Protein AF-A0A1D9PFC2-F1 (afdb_monomer_lite)

Radius of gyration: 24.16 Å; chains: 1; bounding box: 25×32×72 Å

Structure (mmCIF, N/CA/C/O backbone):
data_AF-A0A1D9PFC2-F1
#
_entry.id   AF-A0A1D9PFC2-F1
#
loop_
_atom_site.group_PDB
_atom_site.id
_atom_site.type_symbol
_atom_site.label_atom_id
_atom_site.label_alt_id
_atom_site.label_comp_id
_atom_site.label_asym_id
_atom_site.label_entity_id
_atom_site.label_seq_id
_atom_site.pdbx_PDB_ins_code
_atom_site.Cartn_x
_atom_site.Cartn_y
_atom_site.Cartn_z
_atom_site.occupancy
_atom_site.B_iso_or_equiv
_atom_site.auth_seq_id
_atom_site.auth_comp_id
_atom_site.auth_asym_id
_atom_site.auth_atom_id
_atom_site.pdbx_PDB_model_num
ATOM 1 N N . MET A 1 1 ? -13.643 -27.331 61.785 1.00 56.28 1 MET A N 1
ATOM 2 C CA . MET A 1 1 ? -14.290 -26.475 60.756 1.00 56.28 1 MET A CA 1
ATOM 3 C C . MET A 1 1 ? -13.364 -25.444 60.072 1.00 56.28 1 MET A C 1
ATOM 5 O O . MET A 1 1 ? -13.853 -24.663 59.266 1.00 56.28 1 MET A O 1
ATOM 9 N N . ARG A 1 2 ? -12.039 -25.407 60.330 1.00 62.56 2 ARG A N 1
ATOM 10 C CA . ARG A 1 2 ? -11.140 -24.334 59.827 1.00 62.56 2 ARG A CA 1
ATOM 11 C C . ARG A 1 2 ? -10.310 -24.711 58.584 1.00 62.56 2 ARG A C 1
ATOM 13 O O . ARG A 1 2 ? -9.909 -23.834 57.834 1.00 62.56 2 ARG A O 1
ATOM 20 N N . LYS A 1 3 ? -10.102 -26.013 58.337 1.00 61.47 3 LYS A N 1
ATOM 21 C CA . LYS A 1 3 ? -9.236 -26.526 57.254 1.00 61.47 3 LYS A CA 1
ATOM 22 C C . LYS A 1 3 ? -9.874 -26.423 55.860 1.00 61.47 3 LYS A C 1
ATOM 24 O O . LYS A 1 3 ? -9.188 -26.103 54.900 1.00 61.47 3 LYS A O 1
ATOM 29 N N . HIS A 1 4 ? -11.194 -26.598 55.763 1.00 69.50 4 HIS A N 1
ATOM 30 C CA . HIS A 1 4 ? -11.926 -26.513 54.490 1.00 69.50 4 HIS A CA 1
ATOM 31 C C . HIS A 1 4 ? -11.994 -25.081 53.937 1.00 69.50 4 HIS A C 1
ATOM 33 O O . HIS A 1 4 ? -11.948 -24.886 52.730 1.00 69.50 4 HIS A O 1
ATOM 39 N N . LYS A 1 5 ? -12.033 -24.070 54.820 1.00 70.62 5 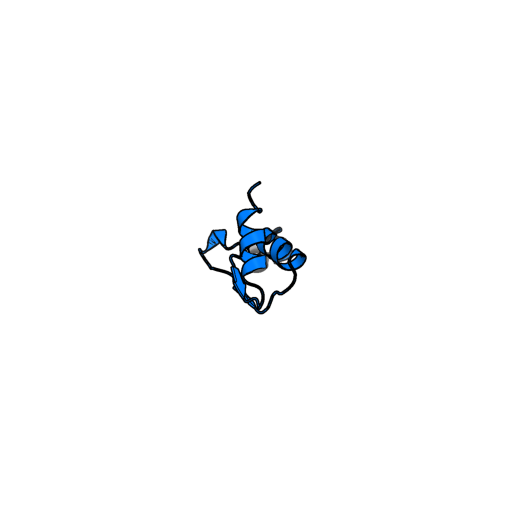LYS A N 1
ATOM 40 C CA . LYS A 1 5 ? -12.036 -22.653 54.422 1.00 70.62 5 LYS A CA 1
ATOM 41 C C . LYS A 1 5 ? -10.686 -22.196 53.862 1.00 70.62 5 LYS A C 1
ATOM 43 O O . LYS A 1 5 ? -10.661 -21.378 52.954 1.00 70.62 5 LYS A O 1
ATOM 48 N N . LEU A 1 6 ? -9.582 -22.754 54.365 1.00 70.81 6 LEU A N 1
ATOM 49 C CA . LEU A 1 6 ? -8.242 -22.468 53.849 1.00 70.81 6 LEU A CA 1
ATOM 50 C C . LEU A 1 6 ? -8.028 -23.109 52.469 1.00 70.81 6 LEU A C 1
ATOM 52 O O . LEU A 1 6 ? -7.522 -22.457 51.566 1.00 70.81 6 LEU A O 1
ATOM 56 N N . PHE A 1 7 ? -8.500 -24.346 52.284 1.00 72.94 7 PHE A N 1
ATOM 57 C CA . PHE A 1 7 ? -8.481 -25.017 50.980 1.00 72.94 7 PHE A CA 1
ATOM 58 C C . PHE A 1 7 ? -9.317 -24.281 49.926 1.00 72.94 7 PHE A C 1
ATOM 60 O O . PHE A 1 7 ? -8.864 -24.110 48.799 1.00 72.94 7 PHE A O 1
ATOM 67 N N . ALA A 1 8 ? -10.504 -23.791 50.298 1.00 72.44 8 ALA A N 1
ATOM 68 C CA . ALA A 1 8 ? -11.340 -22.995 49.401 1.00 72.44 8 ALA A CA 1
ATOM 69 C C . ALA A 1 8 ? -10.647 -21.696 48.950 1.00 72.44 8 ALA A C 1
ATOM 71 O O . ALA A 1 8 ? -10.777 -21.301 47.797 1.00 72.44 8 ALA A O 1
ATOM 72 N N . LEU A 1 9 ? -9.874 -21.058 49.833 1.00 70.44 9 LEU A N 1
ATOM 73 C CA . LEU A 1 9 ? -9.177 -19.806 49.532 1.00 70.44 9 LEU A CA 1
ATOM 74 C C . LEU A 1 9 ? -7.958 -20.022 48.618 1.00 70.44 9 LEU A C 1
ATOM 76 O O . LEU A 1 9 ? -7.714 -19.212 47.729 1.00 70.44 9 LEU A O 1
ATOM 80 N N . VAL A 1 10 ? -7.258 -21.151 48.772 1.00 72.56 10 VAL A N 1
ATOM 81 C CA . VAL A 1 10 ? -6.155 -21.566 47.882 1.00 72.56 10 VAL A CA 1
ATOM 82 C C . VAL A 1 10 ? -6.666 -21.939 46.483 1.00 72.56 10 VAL A C 1
ATOM 84 O O . VAL A 1 10 ? -6.049 -21.589 45.478 1.00 72.56 10 VAL A O 1
ATOM 87 N N . LEU A 1 11 ? -7.819 -22.605 46.388 1.00 72.56 11 LEU A N 1
ATOM 88 C CA . LEU A 1 11 ? -8.443 -22.906 45.094 1.00 72.56 11 LEU A CA 1
ATOM 89 C C . LEU A 1 11 ? -8.951 -21.635 44.395 1.00 72.56 11 LEU A C 1
ATOM 91 O O . LEU A 1 11 ? -8.783 -21.493 43.184 1.00 72.56 11 LEU A O 1
ATOM 95 N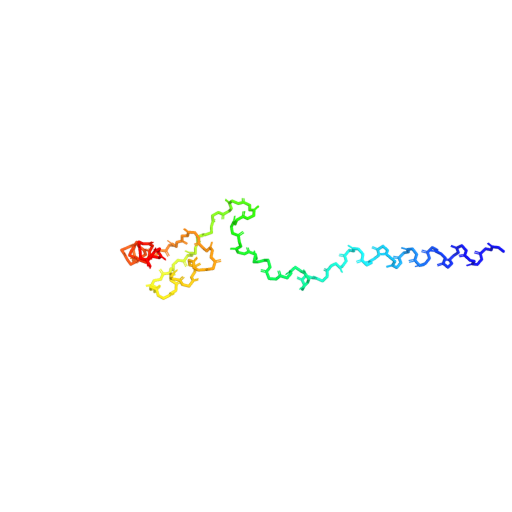 N . LEU A 1 12 ? -9.498 -20.680 45.155 1.00 71.69 12 LEU A N 1
ATOM 96 C CA . LEU A 1 12 ? -9.933 -19.385 44.629 1.00 71.69 12 LEU A CA 1
ATOM 97 C C . LEU A 1 12 ? -8.752 -18.554 44.093 1.00 71.69 12 LEU A C 1
ATOM 99 O O . LEU A 1 12 ? -8.877 -17.928 43.041 1.00 71.69 12 LEU A O 1
ATOM 103 N N . SER A 1 13 ? -7.592 -18.581 44.764 1.00 64.62 13 SER A N 1
ATOM 104 C CA . SER A 1 13 ? -6.398 -17.862 44.297 1.00 64.62 13 SER A CA 1
ATOM 105 C C . SER A 1 13 ? -5.807 -18.449 43.011 1.00 64.62 13 SER A C 1
ATOM 107 O O . SER A 1 13 ? -5.348 -17.697 42.156 1.00 64.62 13 SER A O 1
ATOM 109 N N . PHE A 1 14 ? -5.858 -19.775 42.833 1.00 62.09 14 PHE A N 1
ATOM 110 C CA . PHE A 1 14 ? -5.430 -20.414 41.582 1.00 62.09 14 PHE A CA 1
ATOM 111 C C . PHE A 1 14 ? -6.397 -20.138 40.420 1.00 62.09 14 PHE A C 1
ATOM 113 O O . PHE A 1 14 ? -5.950 -19.903 39.298 1.00 62.09 14 PHE A O 1
ATOM 120 N N . GLY A 1 15 ? -7.708 -20.089 40.685 1.00 60.53 15 GLY A N 1
ATOM 121 C CA . GLY A 1 15 ? -8.709 -19.705 39.685 1.00 60.53 15 GLY A CA 1
ATOM 122 C C . GLY A 1 15 ? -8.521 -18.273 39.170 1.00 60.53 15 GLY A C 1
ATOM 123 O O . GLY A 1 15 ? -8.604 -18.043 37.965 1.00 60.53 15 GLY A O 1
ATOM 124 N N . LEU A 1 16 ? -8.185 -17.327 40.056 1.00 59.44 16 LEU A N 1
ATOM 125 C CA . LEU A 1 16 ? -7.977 -15.922 39.686 1.00 59.44 16 LEU A CA 1
ATOM 126 C C . LEU A 1 16 ? -6.696 -15.704 38.859 1.00 59.44 16 LEU A C 1
ATOM 128 O O . LEU A 1 16 ? -6.677 -14.851 37.975 1.00 59.44 16 LEU A O 1
ATOM 132 N N . LEU A 1 17 ? -5.649 -16.508 39.086 1.00 53.16 17 LEU A N 1
ATOM 133 C CA . LEU A 1 17 ? -4.408 -16.433 38.305 1.00 53.16 17 LEU A CA 1
ATOM 134 C C . LEU A 1 17 ? -4.595 -16.924 36.855 1.00 53.16 17 LEU A C 1
ATOM 136 O O . LEU A 1 17 ? -3.923 -16.430 35.951 1.00 53.16 17 LEU A O 1
ATOM 140 N N . SER A 1 18 ? -5.549 -17.833 36.607 1.00 55.50 18 SER A N 1
ATOM 141 C CA . SER A 1 18 ? -5.879 -18.298 35.247 1.00 55.50 18 SER A CA 1
ATOM 142 C C . SER A 1 18 ? -6.538 -17.227 34.366 1.00 55.50 18 SER A C 1
ATOM 144 O O . SER A 1 18 ? -6.510 -17.343 33.145 1.00 55.50 18 SER A O 1
ATOM 146 N N . LEU A 1 19 ? -7.085 -16.160 34.964 1.00 55.47 19 LEU A N 1
ATOM 147 C CA . LEU A 1 19 ? -7.752 -15.080 34.230 1.00 55.47 19 LEU A CA 1
ATOM 148 C C . LEU A 1 19 ? -6.767 -14.051 33.647 1.00 55.47 19 LEU A C 1
ATOM 150 O O . LEU A 1 19 ? -7.127 -13.296 32.750 1.00 55.47 19 LEU A O 1
ATOM 154 N N . ILE A 1 20 ? -5.530 -14.006 34.155 1.00 57.06 20 ILE A N 1
ATOM 155 C CA . ILE A 1 20 ? -4.534 -12.984 33.787 1.00 57.06 20 ILE A CA 1
ATOM 156 C C . ILE A 1 20 ? -3.600 -13.488 32.673 1.00 57.06 20 ILE A C 1
ATOM 158 O O . ILE A 1 20 ? -2.999 -12.692 31.957 1.00 57.06 20 ILE A O 1
ATOM 162 N N . VAL A 1 21 ? -3.510 -14.807 32.476 1.00 54.41 21 VAL A N 1
ATOM 163 C CA . VAL A 1 21 ? -2.682 -15.418 31.428 1.00 54.41 21 VAL A CA 1
ATOM 164 C C . VAL A 1 21 ? -3.590 -16.055 30.386 1.00 54.41 21 VAL A C 1
ATOM 166 O O . VAL A 1 21 ? -3.692 -17.274 30.267 1.00 54.41 21 VAL A O 1
ATOM 169 N N . THR A 1 22 ? -4.254 -15.222 29.592 1.00 56.88 22 THR A N 1
ATOM 170 C CA . THR A 1 22 ? -4.618 -15.667 28.250 1.00 56.88 22 THR A CA 1
ATOM 171 C C . THR A 1 22 ? -3.311 -15.892 27.487 1.00 56.88 22 THR A C 1
ATOM 173 O O . THR A 1 22 ? -2.499 -14.968 27.377 1.00 56.88 22 THR A O 1
ATOM 176 N N . PRO A 1 23 ? -3.033 -17.104 26.975 1.00 55.16 23 PRO A N 1
ATOM 177 C CA . PRO A 1 23 ? -1.902 -17.269 26.082 1.00 55.16 23 PRO A CA 1
ATOM 178 C C . PRO A 1 23 ? -2.149 -16.356 24.880 1.00 55.16 23 PRO A C 1
ATOM 180 O O . PRO A 1 23 ? -3.196 -16.446 24.242 1.00 55.16 23 PRO A O 1
ATOM 183 N N . VAL A 1 24 ? -1.187 -15.494 24.547 1.00 57.03 24 VAL A N 1
ATOM 184 C CA . VAL A 1 24 ? -1.200 -14.679 23.313 1.00 57.03 24 VAL A CA 1
ATOM 185 C C . VAL A 1 24 ? -1.446 -15.548 22.067 1.00 57.03 24 VAL A C 1
ATOM 187 O O . VAL A 1 24 ? -1.957 -15.073 21.063 1.00 57.03 24 VAL A O 1
ATOM 190 N N . SER A 1 25 ? -1.184 -16.853 22.154 1.00 52.88 25 SER A N 1
ATOM 191 C CA . SER A 1 25 ? -1.508 -17.854 21.137 1.00 52.88 25 SER A CA 1
ATOM 192 C C . SER A 1 25 ? -3.013 -18.091 20.912 1.00 52.88 25 SER A C 1
ATOM 194 O O . SER A 1 25 ? -3.385 -18.568 19.843 1.00 52.88 25 SER A O 1
ATOM 196 N N . ALA A 1 26 ? -3.877 -17.777 21.886 1.00 49.94 26 ALA A N 1
ATOM 197 C CA . ALA A 1 26 ? -5.339 -17.869 21.778 1.00 49.94 26 ALA A CA 1
ATOM 198 C C . ALA A 1 26 ? -5.984 -16.605 21.185 1.00 49.94 26 ALA A C 1
ATOM 200 O O . ALA A 1 26 ? -7.163 -16.635 20.830 1.00 49.94 26 ALA A O 1
ATOM 201 N N . VAL A 1 27 ? -5.212 -15.527 20.983 1.00 52.97 27 VAL A N 1
ATOM 202 C CA . VAL A 1 27 ? -5.560 -14.472 20.019 1.00 52.97 27 VAL A CA 1
ATOM 203 C C . VAL A 1 27 ? -5.296 -15.059 18.634 1.00 52.97 27 VAL A C 1
ATOM 205 O O . VAL A 1 27 ? -4.280 -14.821 17.983 1.00 52.97 27 VAL A O 1
ATOM 208 N N . GLY A 1 28 ? -6.179 -15.973 18.239 1.00 47.47 28 GLY A N 1
ATOM 209 C CA . GLY A 1 28 ? -6.033 -16.757 17.031 1.00 47.47 28 GLY A CA 1
ATOM 210 C C . GLY A 1 28 ? -6.005 -15.840 15.827 1.00 47.47 28 GLY A C 1
ATOM 211 O O . GLY A 1 28 ? -7.018 -15.231 15.531 1.00 47.47 28 GLY A O 1
ATOM 212 N N . LYS A 1 29 ? -4.861 -15.744 15.139 1.00 49.78 29 LYS A N 1
ATOM 213 C CA . LYS A 1 29 ? -4.738 -15.146 13.795 1.00 49.78 29 LYS A CA 1
ATOM 214 C C . LYS A 1 29 ? -5.442 -13.781 13.616 1.00 49.78 29 LYS A C 1
ATOM 216 O O . LYS A 1 29 ? -5.760 -13.398 12.496 1.00 49.78 29 LYS A O 1
ATOM 221 N N . GLY A 1 30 ? -5.676 -13.051 14.706 1.00 47.56 30 GLY A N 1
ATOM 222 C CA . GLY A 1 30 ? -6.227 -11.705 14.724 1.00 47.56 30 GLY A CA 1
ATOM 223 C C . GLY A 1 30 ? -5.065 -10.762 14.515 1.00 47.56 30 GLY A C 1
ATOM 224 O O . GLY A 1 30 ? -4.441 -10.319 15.474 1.00 47.56 30 GLY A O 1
ATOM 225 N N . ASN A 1 31 ? -4.709 -10.592 13.245 1.00 50.34 31 ASN A N 1
ATOM 226 C CA . ASN A 1 31 ? -3.639 -9.755 12.726 1.00 50.34 31 ASN A CA 1
ATOM 227 C C . ASN A 1 31 ? -3.451 -8.471 13.568 1.00 50.34 31 ASN A C 1
ATOM 229 O O . ASN A 1 31 ? -4.317 -7.595 13.550 1.00 50.34 31 ASN A O 1
ATOM 233 N N . LEU A 1 32 ? -2.263 -8.275 14.163 1.00 52.25 32 LEU A N 1
ATOM 234 C CA . LEU A 1 32 ? -1.778 -6.948 14.605 1.00 52.25 32 LEU A CA 1
ATOM 235 C C . LEU A 1 32 ? -1.758 -5.908 13.457 1.00 52.25 32 LEU A C 1
ATOM 237 O O . LEU A 1 32 ? -1.468 -4.738 13.673 1.00 52.25 32 LEU A O 1
ATOM 241 N N . LEU A 1 33 ? -2.048 -6.354 12.234 1.00 53.47 33 LEU A N 1
ATOM 242 C CA . LEU A 1 33 ? -2.062 -5.604 10.989 1.00 53.47 33 LEU A CA 1
ATOM 243 C C . LEU A 1 33 ? -3.467 -5.498 10.379 1.00 53.47 33 LEU A C 1
ATOM 245 O O . LEU A 1 33 ? -3.564 -5.200 9.199 1.00 53.47 33 LEU A O 1
ATOM 249 N N . SER A 1 34 ? -4.543 -5.791 11.120 1.00 51.16 34 SER A N 1
ATOM 250 C CA . SER A 1 34 ? -5.908 -5.531 10.635 1.00 51.16 34 SER A CA 1
ATOM 251 C C . SER A 1 34 ? -6.226 -4.061 10.934 1.00 51.16 34 SER A C 1
ATOM 253 O O . SER A 1 34 ? -6.576 -3.757 12.076 1.00 51.16 34 SER A O 1
ATOM 255 N N . PRO A 1 35 ? -6.097 -3.120 9.979 1.00 52.62 35 PRO A N 1
ATOM 256 C CA . PRO A 1 35 ? -6.526 -1.731 10.183 1.00 52.62 35 PRO A CA 1
ATOM 257 C C . PRO A 1 35 ? -8.024 -1.619 10.521 1.00 52.62 35 PRO A C 1
ATOM 259 O O . PRO A 1 35 ? -8.467 -0.605 11.065 1.00 52.62 35 PRO A O 1
ATOM 262 N N . ASP A 1 36 ? -8.789 -2.681 10.262 1.00 52.94 36 ASP A N 1
ATOM 263 C CA . ASP A 1 36 ? -10.245 -2.703 10.351 1.00 52.94 36 ASP A CA 1
ATOM 264 C C . ASP A 1 36 ? -10.800 -2.554 11.777 1.00 52.94 36 ASP A C 1
ATOM 266 O O . ASP A 1 36 ? -11.941 -2.124 11.927 1.00 52.94 36 ASP A O 1
ATOM 270 N N . SER A 1 37 ? -10.036 -2.842 12.842 1.00 54.53 37 SER A N 1
ATOM 271 C CA . SER A 1 37 ? -10.574 -2.749 14.213 1.00 54.53 37 SER A CA 1
ATOM 272 C C . SER A 1 37 ? -10.411 -1.376 14.875 1.00 54.53 37 SER A C 1
ATOM 274 O O . SER A 1 37 ? -11.112 -1.092 15.846 1.00 54.53 37 SER A O 1
ATOM 276 N N . HIS A 1 38 ? -9.520 -0.512 14.369 1.00 63.41 38 HIS A N 1
ATOM 277 C CA . HIS A 1 38 ? -9.230 0.794 14.988 1.00 63.41 38 HIS A CA 1
ATOM 278 C C . HIS A 1 38 ? -9.122 1.970 14.004 1.00 63.41 38 HIS A C 1
ATOM 280 O O . HIS A 1 38 ? -8.818 3.081 14.434 1.00 63.41 38 HIS A O 1
ATOM 286 N N . GLY A 1 39 ? -9.359 1.763 12.702 1.00 67.12 39 GLY A N 1
ATOM 287 C CA . GLY A 1 39 ? -9.253 2.831 11.700 1.00 67.12 39 GLY A CA 1
ATOM 288 C C . GLY A 1 39 ? -7.827 3.364 11.528 1.00 67.12 39 GLY A C 1
ATOM 289 O O . GLY A 1 39 ? -7.632 4.513 11.134 1.00 67.12 39 GLY A O 1
ATOM 290 N N . LEU A 1 40 ? -6.820 2.552 11.863 1.00 77.75 40 LEU A N 1
ATOM 291 C CA . LEU A 1 40 ? -5.422 2.957 11.790 1.00 77.75 40 LEU A CA 1
ATOM 292 C C . LEU A 1 40 ? -4.902 2.769 10.361 1.00 77.75 40 LEU A C 1
ATOM 294 O O . LEU A 1 40 ? -4.918 1.661 9.834 1.00 77.75 40 LEU A O 1
ATOM 298 N N . LEU A 1 41 ? -4.413 3.842 9.740 1.00 85.88 41 LEU A N 1
ATOM 299 C CA . LEU A 1 41 ? -3.756 3.769 8.435 1.00 85.88 41 LEU A CA 1
ATOM 300 C C . LEU A 1 41 ? -2.326 3.245 8.607 1.00 85.88 41 LEU A C 1
ATOM 302 O O . LEU A 1 41 ? -1.546 3.796 9.386 1.00 85.88 41 LEU A O 1
ATOM 306 N N . LEU A 1 42 ? -1.974 2.198 7.864 1.00 89.69 42 LEU A N 1
ATOM 307 C CA . LEU A 1 42 ? -0.657 1.568 7.901 1.00 89.69 42 LEU A CA 1
ATOM 308 C C . LEU A 1 42 ? 0.085 1.842 6.593 1.00 89.69 42 LEU A C 1
ATOM 310 O O . LEU A 1 42 ? -0.303 1.322 5.548 1.00 89.69 42 LEU A O 1
ATOM 314 N N . HIS A 1 43 ? 1.166 2.627 6.653 1.00 94.12 43 HIS A N 1
ATOM 315 C CA . HIS A 1 43 ? 1.999 2.951 5.492 1.00 94.12 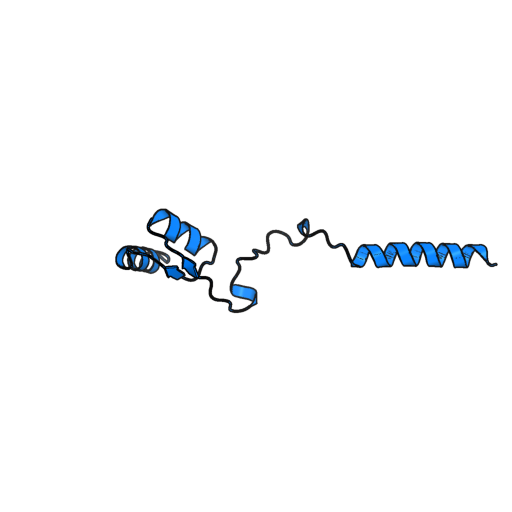43 HIS A CA 1
ATOM 316 C C . HIS A 1 43 ? 3.413 2.379 5.632 1.00 94.12 43 HIS A C 1
ATOM 318 O O . HIS A 1 43 ? 4.172 2.799 6.505 1.00 94.12 43 HIS A O 1
ATOM 324 N N . SER A 1 44 ? 3.784 1.431 4.767 1.00 94.25 44 SER A N 1
ATOM 325 C CA . SER A 1 44 ? 5.138 0.857 4.763 1.00 94.25 44 SER A CA 1
ATOM 326 C C . SER A 1 44 ? 6.147 1.813 4.126 1.00 94.25 44 SER A C 1
ATOM 328 O O . SER A 1 44 ? 5.844 2.471 3.133 1.00 94.25 44 SER A O 1
ATOM 330 N N . TYR A 1 45 ? 7.357 1.880 4.682 1.00 95.88 45 TYR A N 1
ATOM 331 C CA . TYR A 1 45 ? 8.402 2.783 4.202 1.00 95.88 45 TYR A CA 1
ATOM 332 C C . TYR A 1 45 ? 9.315 2.117 3.161 1.00 95.88 45 TYR A C 1
ATOM 334 O O . TYR A 1 45 ? 9.790 1.006 3.377 1.00 95.88 45 TYR A O 1
ATOM 342 N N . THR A 1 46 ? 9.553 2.825 2.054 1.00 94.62 46 THR A N 1
ATOM 343 C CA . THR A 1 46 ? 10.406 2.469 0.903 1.00 94.62 46 THR A CA 1
ATOM 344 C C . THR A 1 46 ? 10.193 1.058 0.348 1.00 94.62 46 THR A C 1
ATOM 346 O O . THR A 1 46 ? 11.009 0.157 0.532 1.00 94.62 46 THR A O 1
ATOM 349 N N . VAL A 1 47 ? 9.112 0.888 -0.410 1.00 97.62 47 VAL A N 1
ATOM 350 C CA . VAL A 1 47 ? 8.783 -0.345 -1.137 1.00 97.62 47 VAL A CA 1
ATOM 351 C C . VAL A 1 47 ? 8.897 -0.085 -2.633 1.00 97.62 47 VAL A C 1
ATOM 353 O O . VAL A 1 47 ? 8.139 0.706 -3.180 1.00 97.62 47 VAL A O 1
ATOM 356 N N . ASN A 1 48 ? 9.832 -0.745 -3.312 1.00 97.69 48 ASN A N 1
ATOM 357 C CA . ASN A 1 48 ? 10.146 -0.457 -4.719 1.00 97.69 48 ASN A CA 1
ATOM 358 C C . ASN A 1 48 ? 9.796 -1.597 -5.689 1.00 97.69 48 ASN A C 1
ATOM 360 O O . ASN A 1 48 ? 9.921 -1.426 -6.895 1.00 97.69 48 ASN A O 1
ATOM 364 N N . SER A 1 49 ? 9.362 -2.749 -5.175 1.00 97.88 49 SER A N 1
ATOM 365 C CA . SER A 1 49 ? 8.980 -3.913 -5.977 1.00 97.88 49 SER A CA 1
ATOM 366 C C . SER A 1 49 ? 7.464 -4.029 -6.079 1.00 97.88 49 SER A C 1
ATOM 3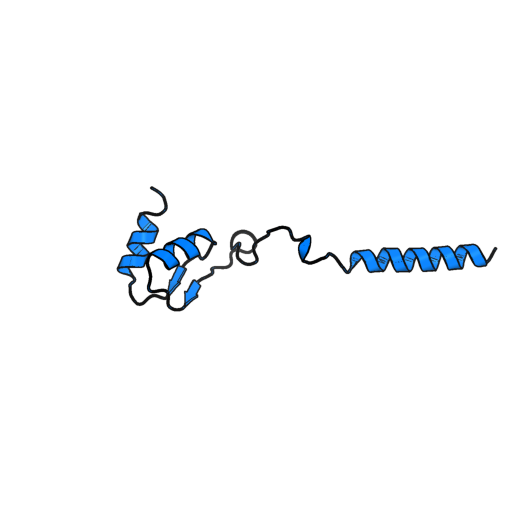68 O O . SER A 1 49 ? 6.768 -3.993 -5.063 1.00 97.88 49 SER A O 1
ATOM 370 N N . GLU A 1 50 ? 6.958 -4.247 -7.292 1.00 97.38 50 GLU A N 1
ATOM 371 C CA . GLU A 1 50 ? 5.537 -4.508 -7.541 1.00 97.38 50 GLU A CA 1
ATOM 372 C C . GLU A 1 50 ? 5.024 -5.711 -6.728 1.00 97.38 50 GLU A C 1
ATOM 374 O O . GLU A 1 50 ? 3.942 -5.666 -6.138 1.00 97.38 50 GLU A O 1
ATOM 379 N N . ALA A 1 51 ? 5.826 -6.780 -6.647 1.00 97.25 51 ALA A N 1
ATOM 380 C CA . ALA A 1 51 ? 5.464 -7.995 -5.922 1.00 97.25 51 ALA A CA 1
ATOM 381 C C . ALA A 1 51 ? 5.270 -7.725 -4.421 1.00 97.25 51 ALA A C 1
ATOM 383 O O . ALA A 1 51 ? 4.315 -8.218 -3.813 1.00 97.25 51 ALA A O 1
ATOM 384 N N . ASP A 1 52 ? 6.133 -6.892 -3.838 1.00 97.69 52 ASP A N 1
ATOM 385 C CA . ASP A 1 52 ? 6.035 -6.521 -2.428 1.00 97.69 52 ASP A CA 1
ATOM 386 C C . ASP A 1 52 ? 4.856 -5.578 -2.182 1.00 97.69 52 ASP A C 1
ATOM 388 O O . ASP A 1 52 ? 4.133 -5.759 -1.203 1.00 97.69 52 ASP A O 1
ATOM 392 N N . MET A 1 53 ? 4.587 -4.633 -3.092 1.00 97.31 53 MET A N 1
ATOM 393 C CA . MET A 1 53 ? 3.396 -3.777 -3.017 1.00 97.31 53 MET A CA 1
ATOM 394 C C . MET A 1 53 ? 2.116 -4.619 -2.975 1.00 97.31 53 MET A C 1
ATOM 396 O O . MET A 1 53 ? 1.286 -4.422 -2.088 1.00 97.31 53 MET A O 1
ATOM 400 N N . ARG A 1 54 ? 1.981 -5.607 -3.872 1.00 96.25 54 ARG A N 1
ATOM 401 C CA . ARG A 1 54 ? 0.837 -6.539 -3.894 1.00 96.25 54 ARG A CA 1
ATOM 402 C C . ARG A 1 54 ? 0.715 -7.316 -2.585 1.00 96.25 54 ARG A C 1
ATOM 404 O O . ARG A 1 54 ? -0.373 -7.414 -2.017 1.00 96.25 54 ARG A O 1
ATOM 411 N N . ARG A 1 55 ? 1.831 -7.843 -2.082 1.00 95.88 55 ARG A N 1
ATOM 412 C CA . ARG A 1 55 ? 1.870 -8.614 -0.834 1.00 95.88 55 ARG A CA 1
ATOM 413 C C . ARG A 1 55 ? 1.442 -7.782 0.376 1.00 95.88 55 ARG A C 1
ATOM 415 O O . ARG A 1 55 ? 0.614 -8.243 1.155 1.00 95.88 55 ARG A O 1
ATOM 422 N N . LEU A 1 56 ? 1.968 -6.567 0.513 1.00 94.94 56 LEU A N 1
ATOM 423 C CA . LEU A 1 56 ? 1.647 -5.653 1.614 1.00 94.94 56 LEU A CA 1
ATOM 424 C C . LEU A 1 56 ? 0.181 -5.226 1.580 1.00 94.94 56 LEU A C 1
ATOM 426 O O . LEU A 1 56 ? -0.508 -5.281 2.598 1.00 94.94 56 LEU A O 1
ATOM 430 N N . LEU A 1 57 ? -0.313 -4.863 0.398 1.00 93.06 57 LEU A N 1
ATOM 431 C CA . LEU A 1 57 ? -1.717 -4.536 0.183 1.00 93.06 57 LEU A CA 1
ATOM 432 C C . LEU A 1 57 ? -2.628 -5.699 0.613 1.00 93.06 57 LEU A C 1
ATOM 434 O O . LEU A 1 57 ? -3.607 -5.473 1.329 1.00 93.06 57 LEU A O 1
ATOM 438 N N . ASN A 1 58 ? -2.280 -6.942 0.262 1.00 93.00 58 ASN A N 1
ATOM 439 C CA . ASN A 1 58 ? -3.006 -8.147 0.689 1.00 93.00 58 ASN A CA 1
ATOM 440 C C . ASN A 1 58 ? -2.960 -8.393 2.205 1.00 93.00 58 ASN A C 1
ATOM 442 O O . ASN A 1 58 ? -3.851 -9.043 2.743 1.00 93.00 58 ASN A O 1
ATOM 446 N N . TRP A 1 59 ? -1.951 -7.873 2.902 1.00 92.38 59 TRP A N 1
ATOM 447 C CA . TRP A 1 59 ? -1.839 -7.955 4.360 1.00 92.38 59 TRP A CA 1
ATOM 448 C C . TRP A 1 59 ? -2.600 -6.866 5.117 1.00 92.38 59 TRP A C 1
ATOM 450 O O . TRP A 1 59 ? -2.604 -6.896 6.345 1.00 92.38 59 TRP A O 1
ATOM 460 N N . GLY A 1 60 ? -3.240 -5.931 4.412 1.00 89.62 60 GLY A N 1
ATOM 461 C CA . GLY A 1 60 ? -3.978 -4.828 5.030 1.00 89.62 60 GLY A CA 1
ATOM 462 C C . GLY A 1 60 ? -3.158 -3.549 5.200 1.00 89.62 60 GLY A C 1
ATOM 463 O O . GLY A 1 60 ? -3.608 -2.618 5.859 1.00 89.62 60 GLY A O 1
ATOM 464 N N . VAL A 1 61 ? -1.972 -3.452 4.590 1.00 92.75 61 VAL A N 1
ATOM 465 C CA . VAL A 1 61 ? -1.265 -2.168 4.476 1.00 92.75 61 VAL A CA 1
ATOM 466 C C . VAL A 1 61 ? -2.091 -1.235 3.585 1.00 92.75 61 VAL A C 1
ATOM 468 O O . VAL A 1 61 ? -2.526 -1.626 2.502 1.00 92.75 61 VAL A O 1
ATOM 471 N N . THR A 1 62 ? -2.314 0.003 4.026 1.00 92.56 62 THR A N 1
ATOM 472 C CA . THR A 1 62 ? -3.193 0.970 3.345 1.00 92.56 62 THR A CA 1
ATOM 473 C C . THR A 1 62 ? -2.453 1.853 2.336 1.00 92.56 62 THR A C 1
ATOM 475 O O . THR A 1 62 ? -3.084 2.512 1.510 1.00 92.56 62 THR A O 1
ATOM 478 N N . GLY A 1 63 ? -1.119 1.859 2.369 1.00 94.25 63 GLY A N 1
ATOM 479 C CA . GLY A 1 63 ? -0.276 2.653 1.476 1.00 94.25 63 GLY A CA 1
ATOM 480 C C . GLY A 1 63 ? 1.209 2.322 1.604 1.00 94.25 63 GLY A C 1
ATOM 481 O O . GLY A 1 63 ? 1.634 1.636 2.530 1.00 94.25 63 GLY A O 1
ATOM 482 N N . VAL A 1 64 ? 2.020 2.813 0.673 1.00 96.69 64 VAL A N 1
ATOM 483 C CA . VAL A 1 64 ? 3.478 2.646 0.713 1.00 96.69 64 VAL A CA 1
ATOM 484 C C . VAL A 1 64 ? 4.164 3.956 0.352 1.00 96.69 64 VAL A C 1
ATOM 486 O O . VAL A 1 64 ? 3.681 4.710 -0.492 1.00 96.69 64 VAL A O 1
ATOM 489 N N . PHE A 1 65 ? 5.315 4.207 0.962 1.00 98.06 65 PHE A N 1
ATOM 490 C CA . PHE A 1 65 ? 6.286 5.157 0.438 1.00 98.06 65 PHE A CA 1
ATOM 491 C C . PHE A 1 65 ? 7.161 4.426 -0.574 1.00 98.06 65 PHE A C 1
ATOM 493 O O . PHE A 1 65 ? 7.673 3.345 -0.289 1.00 98.06 65 PHE A O 1
ATOM 500 N N . THR A 1 66 ? 7.311 4.989 -1.765 1.00 97.88 66 THR A N 1
ATOM 501 C CA . THR A 1 66 ? 8.019 4.350 -2.874 1.00 97.88 66 THR A CA 1
ATOM 502 C C . THR A 1 66 ? 8.705 5.392 -3.738 1.00 97.88 66 THR A C 1
ATOM 504 O O . THR A 1 66 ? 8.233 6.525 -3.842 1.00 97.88 66 THR A O 1
ATOM 507 N N . ASN A 1 67 ? 9.790 4.984 -4.392 1.00 98.06 67 ASN A N 1
ATOM 508 C CA . ASN A 1 67 ? 10.417 5.772 -5.448 1.00 98.06 67 ASN A CA 1
ATOM 509 C C . ASN A 1 67 ? 9.677 5.632 -6.795 1.00 98.06 67 ASN A C 1
ATOM 511 O O . ASN A 1 67 ? 10.013 6.340 -7.739 1.00 98.06 67 ASN A O 1
ATOM 515 N N . TYR A 1 68 ? 8.683 4.737 -6.881 1.00 97.88 68 TYR A N 1
ATOM 516 C CA . TYR A 1 68 ? 7.965 4.367 -8.105 1.00 97.88 68 TYR A CA 1
ATOM 517 C C . TYR A 1 68 ? 6.445 4.449 -7.894 1.00 97.88 68 TYR A C 1
ATOM 519 O O . TYR A 1 68 ? 5.748 3.446 -7.706 1.00 97.88 68 TYR A O 1
ATOM 527 N N . SER A 1 69 ? 5.920 5.675 -7.840 1.00 96.88 69 SER A N 1
ATOM 528 C CA . SER A 1 69 ? 4.498 5.929 -7.565 1.00 96.88 69 SER A CA 1
ATOM 529 C C . SER A 1 69 ? 3.573 5.460 -8.692 1.00 96.88 69 SER A C 1
ATOM 531 O O . SER A 1 69 ? 2.437 5.066 -8.434 1.00 96.88 69 SER A O 1
ATOM 533 N N . ASP A 1 70 ? 4.064 5.456 -9.926 1.00 97.94 70 ASP A N 1
ATOM 534 C CA . ASP A 1 70 ? 3.419 4.898 -11.112 1.00 97.94 70 ASP A CA 1
ATOM 535 C C . ASP A 1 70 ? 3.131 3.399 -10.956 1.00 97.94 70 ASP A C 1
ATOM 537 O O . ASP A 1 70 ? 1.990 2.972 -11.149 1.00 97.94 70 ASP A O 1
ATOM 541 N N . ILE A 1 71 ? 4.121 2.622 -10.506 1.00 97.12 71 ILE A N 1
ATOM 542 C CA . ILE A 1 71 ? 3.967 1.184 -10.244 1.00 97.12 71 ILE A CA 1
ATOM 543 C C . ILE A 1 71 ? 2.941 0.955 -9.131 1.00 97.12 71 ILE A C 1
ATOM 545 O O . ILE A 1 71 ? 2.047 0.120 -9.272 1.00 97.12 71 ILE A O 1
ATOM 549 N N . PHE A 1 72 ? 3.018 1.719 -8.037 1.00 97.19 72 PHE A N 1
ATOM 550 C CA . PHE A 1 72 ? 2.053 1.581 -6.945 1.00 97.19 72 PHE A CA 1
ATOM 551 C C . PHE A 1 72 ? 0.617 1.894 -7.390 1.00 97.19 72 PHE A C 1
ATOM 553 O O . PHE A 1 72 ? -0.311 1.165 -7.033 1.00 97.19 72 PHE A O 1
ATOM 560 N N . ASN A 1 73 ? 0.427 2.937 -8.202 1.00 96.19 73 ASN A N 1
ATOM 561 C CA . ASN A 1 73 ? -0.883 3.293 -8.746 1.00 96.19 73 ASN A CA 1
ATOM 562 C C . ASN A 1 73 ? -1.436 2.198 -9.665 1.00 96.19 73 ASN A C 1
ATOM 564 O O . ASN A 1 73 ? -2.609 1.854 -9.533 1.00 96.19 73 ASN A O 1
ATOM 568 N N . PHE A 1 74 ? -0.593 1.613 -10.523 1.00 97.00 74 PHE A N 1
ATOM 569 C CA . PHE A 1 74 ? -0.960 0.469 -11.362 1.00 97.00 74 PHE A CA 1
ATOM 570 C C . PHE A 1 74 ? -1.396 -0.739 -10.520 1.00 97.00 74 PHE A C 1
ATOM 572 O O . PHE A 1 74 ? -2.465 -1.310 -10.732 1.00 97.00 74 PHE A O 1
ATOM 579 N N . VAL A 1 75 ? -0.615 -1.104 -9.498 1.00 96.31 75 VAL A N 1
ATOM 580 C CA . VAL A 1 75 ? -0.985 -2.200 -8.589 1.00 96.31 75 VAL A CA 1
ATOM 581 C C . VAL A 1 75 ? -2.329 -1.929 -7.918 1.00 96.31 75 VAL A C 1
ATOM 583 O O . VAL A 1 75 ? -3.151 -2.838 -7.809 1.00 96.31 75 VAL A O 1
ATOM 586 N N . LYS A 1 76 ? -2.565 -0.688 -7.477 1.00 93.75 76 LYS A N 1
ATOM 587 C CA . LYS A 1 76 ? -3.805 -0.294 -6.808 1.00 93.75 76 LYS A CA 1
ATOM 588 C C . LYS A 1 76 ? -5.013 -0.331 -7.750 1.00 93.75 76 LYS A C 1
ATOM 590 O O . LYS A 1 76 ? -6.064 -0.795 -7.323 1.00 93.75 76 LYS A O 1
ATOM 595 N N . SER A 1 77 ? -4.880 0.105 -9.007 1.00 94.88 77 SER A N 1
ATOM 596 C CA . SER A 1 77 ? -5.977 0.063 -9.990 1.00 94.88 77 SER A CA 1
ATOM 597 C C . SER A 1 77 ? -6.340 -1.350 -10.437 1.00 94.88 77 SER A C 1
ATOM 599 O O . SER A 1 77 ? -7.492 -1.615 -10.764 1.00 94.88 77 SER A O 1
ATOM 601 N N . ASN A 1 78 ? -5.367 -2.261 -10.446 1.00 93.69 78 ASN A N 1
ATOM 602 C CA . ASN A 1 78 ? -5.535 -3.639 -10.909 1.00 93.69 78 ASN A CA 1
ATOM 603 C C . ASN A 1 78 ? -5.735 -4.636 -9.759 1.00 93.69 78 ASN A C 1
ATOM 605 O O . ASN A 1 78 ? -5.521 -5.832 -9.941 1.00 93.69 78 ASN A O 1
ATOM 609 N N . ARG A 1 79 ? -6.083 -4.157 -8.561 1.00 80.94 79 ARG A N 1
ATOM 610 C CA . ARG A 1 79 ? -6.329 -5.009 -7.392 1.00 80.94 79 ARG A CA 1
ATOM 611 C C . ARG A 1 79 ? -7.739 -5.614 -7.378 1.00 80.94 79 ARG A C 1
ATOM 613 O O . ARG A 1 79 ? -7.903 -6.706 -6.848 1.00 80.94 79 ARG A O 1
ATOM 620 N N . ASP A 1 80 ? -8.711 -4.912 -7.959 1.00 66.75 80 ASP A N 1
ATOM 621 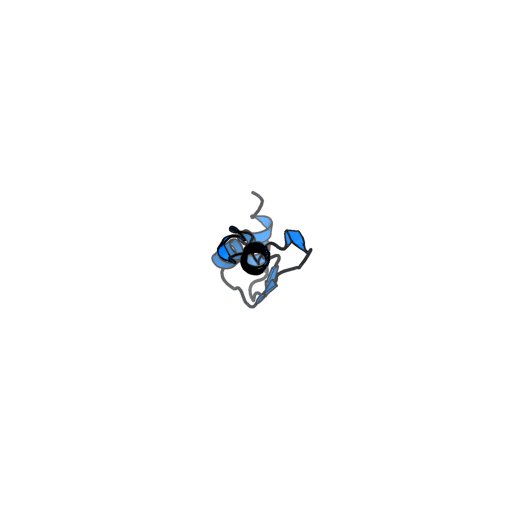C CA . ASP A 1 80 ? -10.140 -5.259 -7.910 1.00 66.75 80 ASP A CA 1
ATOM 622 C C . ASP A 1 80 ? -10.662 -5.896 -9.220 1.00 66.75 80 ASP A C 1
ATOM 624 O O . ASP A 1 80 ? -11.873 -6.009 -9.413 1.00 66.75 80 ASP A O 1
ATOM 628 N N . GLN A 1 81 ? -9.756 -6.277 -10.130 1.00 54.28 81 GLN A N 1
ATOM 629 C CA . GLN A 1 81 ? -10.047 -7.037 -11.357 1.00 54.28 81 GLN A CA 1
AT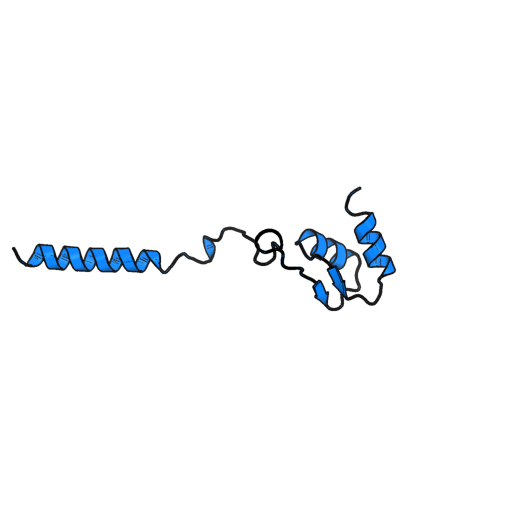OM 630 C C . GLN A 1 81 ? -9.783 -8.525 -11.133 1.00 54.28 81 GLN A C 1
ATOM 632 O O . GLN A 1 81 ? -10.603 -9.335 -11.616 1.00 54.28 81 GLN A O 1
#

Secondary structure (DSSP, 8-state):
--HHHHHHHHHHHHHHHTTT---GGGSTT--TT-GGGTT---EES----HHHHHHHHHTT--EE--S-HHHHHHHHHTS--

Sequence (81 aa):
MRKHKLFALVLLSFGLLSLIVTPVSAVGKGNLLSPDSHGLLLHSYTVNSEADMRRLLNWGVTGVFTNYSDIFNFVKSNRDQ

pLDDT: mean 76.73, std 18.7, range [47.47, 98.06]

Organism: Bacillus velezensis (NCBI:txid492670)

Foldseek 3Di:
DPPVVVVVVVVVVVVVVVVVDPDPVVVPPPDPQACPPPVDAAEAEEDEDLVVLLVCVVSNHNYYHYPCVVSNVVSVVPVVD

InterPro domains:
  IPR017946 PLC-like phosphodiesterase, TIM beta/alpha-barrel domain superfamily [G3DSA:3.20.20.190] (16-78)
  IPR017946 PLC-like phosphodiesterase, TIM beta/alpha-barrel domain superfamily [SSF51695] (34-71)
  IPR030395 Glycerophosphodiester phosphodiesterase domain [PF03009] (36-70)
  IPR030395 Glycerophosphodiester phosphodiesterase domain [PS51704] (1-76)